Protein AF-A0A1I5THX3-F1 (afdb_monomer_lite)

Structure (mmCIF, N/CA/C/O backbone):
data_AF-A0A1I5THX3-F1
#
_entry.id   AF-A0A1I5THX3-F1
#
loop_
_atom_site.group_PDB
_atom_site.id
_atom_site.type_symbol
_atom_site.label_atom_id
_atom_site.label_alt_id
_atom_site.label_comp_id
_atom_site.label_asym_id
_atom_site.label_entity_id
_atom_site.label_seq_id
_atom_site.pdbx_PDB_ins_code
_atom_site.Cartn_x
_atom_site.Cartn_y
_atom_site.Cartn_z
_atom_site.occupancy
_atom_site.B_iso_or_equiv
_atom_site.auth_seq_id
_atom_site.auth_comp_id
_atom_site.auth_asym_id
_atom_site.auth_atom_id
_atom_site.pdbx_PDB_model_num
ATOM 1 N N . MET A 1 1 ? -16.518 -6.808 15.135 1.00 68.69 1 MET A N 1
ATOM 2 C CA . MET A 1 1 ? -15.073 -6.763 15.462 1.00 68.69 1 MET A CA 1
ATOM 3 C C . MET A 1 1 ? -14.239 -7.772 14.675 1.00 68.69 1 MET A C 1
ATOM 5 O O . MET A 1 1 ? -13.122 -7.438 14.291 1.00 68.69 1 MET A O 1
ATOM 9 N N . ARG A 1 2 ? -14.689 -9.028 14.498 1.00 85.88 2 ARG A N 1
ATOM 10 C CA . ARG A 1 2 ? -13.900 -10.032 13.756 1.00 85.88 2 ARG A CA 1
ATOM 11 C C . ARG A 1 2 ? -13.858 -9.718 12.261 1.00 85.88 2 ARG A C 1
ATOM 13 O O . ARG A 1 2 ? -12.788 -9.810 11.672 1.00 85.8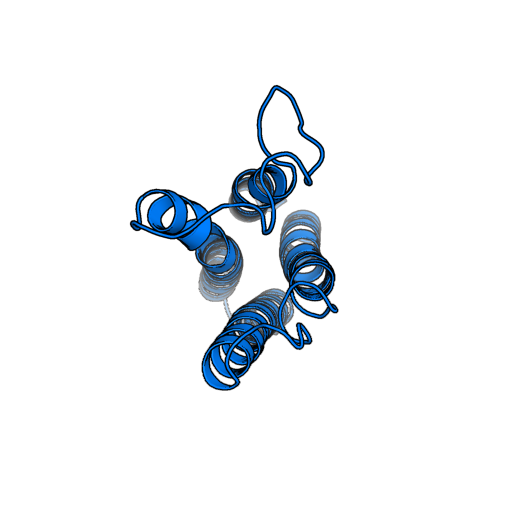8 2 ARG A O 1
ATOM 20 N N . THR A 1 3 ? -14.973 -9.283 11.676 1.00 92.81 3 THR A N 1
ATOM 21 C CA . THR A 1 3 ? -15.055 -9.000 10.240 1.00 92.81 3 THR A CA 1
ATOM 22 C C . THR A 1 3 ? -14.159 -7.826 9.857 1.00 92.81 3 THR A C 1
ATOM 24 O O . THR A 1 3 ? -13.344 -7.973 8.950 1.00 92.81 3 THR A O 1
ATOM 27 N N . SER A 1 4 ? -14.208 -6.702 10.588 1.00 95.44 4 SER A N 1
ATOM 28 C CA . SER A 1 4 ? -13.316 -5.562 10.325 1.00 95.44 4 SER A CA 1
ATOM 29 C C . SER A 1 4 ? -11.833 -5.939 10.383 1.00 95.44 4 SER A C 1
ATOM 31 O O . SER A 1 4 ? -11.060 -5.556 9.507 1.00 95.44 4 SER A O 1
ATOM 33 N N . ARG A 1 5 ? -11.427 -6.725 11.392 1.00 95.50 5 ARG A N 1
ATOM 34 C CA . ARG A 1 5 ? -10.040 -7.191 11.545 1.00 95.50 5 ARG A CA 1
ATOM 35 C C . ARG A 1 5 ? -9.605 -8.075 10.385 1.00 95.50 5 ARG A C 1
ATOM 37 O O . ARG A 1 5 ? -8.484 -7.915 9.915 1.00 95.50 5 ARG A O 1
ATOM 44 N N . LEU A 1 6 ? -10.470 -8.972 9.913 1.00 97.56 6 LEU A N 1
ATOM 45 C CA . LEU A 1 6 ? -10.168 -9.838 8.772 1.00 97.56 6 LEU A CA 1
ATOM 46 C C . LEU A 1 6 ? -10.026 -9.038 7.474 1.00 97.56 6 LEU A C 1
ATOM 48 O O . LEU A 1 6 ? -9.074 -9.269 6.736 1.00 97.56 6 LEU A O 1
ATOM 52 N N . VAL A 1 7 ? -10.903 -8.059 7.229 1.00 98.06 7 VAL A N 1
ATOM 53 C CA . VAL A 1 7 ? -10.808 -7.177 6.051 1.00 98.06 7 VAL A CA 1
ATOM 54 C C . VAL A 1 7 ? -9.499 -6.382 6.063 1.00 98.06 7 VAL A C 1
ATOM 56 O O . VAL A 1 7 ? -8.770 -6.384 5.074 1.00 98.06 7 VAL A O 1
ATOM 59 N N . LEU A 1 8 ? -9.159 -5.756 7.195 1.00 98.25 8 LEU A N 1
ATOM 60 C CA . LEU A 1 8 ? -7.914 -4.991 7.337 1.00 98.25 8 LEU A CA 1
ATOM 61 C C . LEU A 1 8 ? -6.667 -5.887 7.262 1.00 98.25 8 LEU A C 1
ATOM 63 O O . LEU A 1 8 ? -5.674 -5.508 6.650 1.00 98.25 8 LEU A O 1
ATOM 67 N N . THR A 1 9 ? -6.733 -7.100 7.819 1.00 98.50 9 THR A N 1
ATOM 68 C CA . THR A 1 9 ? -5.662 -8.103 7.695 1.00 98.50 9 THR A CA 1
ATOM 69 C C . THR A 1 9 ? -5.459 -8.500 6.237 1.00 98.50 9 THR A C 1
ATOM 71 O O . THR A 1 9 ? -4.326 -8.530 5.770 1.00 98.50 9 THR A O 1
ATOM 74 N N . GLY A 1 10 ? -6.544 -8.759 5.502 1.00 98.19 10 GLY A N 1
ATOM 75 C CA . GLY A 1 10 ? -6.489 -9.081 4.078 1.00 98.19 10 GLY A CA 1
ATOM 76 C C . GLY A 1 10 ? -5.862 -7.957 3.254 1.00 98.19 10 GLY A C 1
ATOM 77 O O . GLY A 1 10 ? -5.018 -8.230 2.407 1.00 98.19 10 GLY A O 1
ATOM 78 N N . ALA A 1 11 ? -6.203 -6.698 3.544 1.00 98.25 11 ALA A N 1
ATOM 79 C CA . ALA A 1 11 ? -5.606 -5.540 2.881 1.00 98.25 11 ALA A CA 1
ATOM 80 C C . ALA A 1 11 ? -4.097 -5.409 3.168 1.00 98.25 11 ALA A C 1
ATOM 82 O O . ALA A 1 11 ? -3.309 -5.198 2.244 1.00 98.25 11 ALA A O 1
ATOM 83 N N . ALA A 1 12 ? -3.677 -5.594 4.424 1.00 98.50 12 ALA A N 1
ATOM 84 C CA . ALA A 1 12 ? -2.269 -5.529 4.813 1.00 98.50 12 ALA A CA 1
ATOM 85 C C . ALA A 1 12 ? -1.448 -6.683 4.208 1.00 98.50 12 ALA A C 1
ATOM 87 O O . ALA A 1 12 ? -0.416 -6.445 3.583 1.00 98.50 12 ALA A O 1
ATOM 88 N N . VAL A 1 13 ? -1.926 -7.928 4.318 1.00 98.50 13 VAL A N 1
ATOM 89 C CA . VAL A 1 13 ? -1.264 -9.108 3.728 1.00 98.50 13 VAL A CA 1
ATOM 90 C C . VAL A 1 13 ? -1.231 -9.009 2.205 1.00 98.50 13 VAL A C 1
ATOM 92 O O . VAL A 1 13 ? -0.187 -9.237 1.600 1.00 98.50 13 VAL A O 1
ATOM 95 N N . GLY A 1 14 ? -2.348 -8.622 1.585 1.00 97.38 14 GLY A N 1
ATOM 96 C CA . GLY A 1 14 ? -2.435 -8.411 0.143 1.00 97.38 14 GLY A CA 1
ATOM 97 C C . GLY A 1 14 ? -1.467 -7.335 -0.345 1.00 97.38 14 GLY A C 1
ATOM 98 O O . GLY A 1 14 ? -0.868 -7.506 -1.400 1.00 97.38 14 GLY A O 1
ATOM 99 N N . THR A 1 15 ? -1.244 -6.282 0.448 1.00 97.75 15 THR A N 1
ATOM 100 C CA . THR A 1 15 ? -0.222 -5.269 0.156 1.00 97.75 15 THR A CA 1
ATOM 101 C C . THR A 1 15 ? 1.178 -5.874 0.181 1.00 97.75 15 THR A C 1
ATOM 103 O O . THR A 1 15 ? 1.879 -5.750 -0.812 1.00 97.75 15 THR A O 1
ATOM 106 N N . VAL A 1 16 ? 1.569 -6.585 1.249 1.00 98.25 16 VAL A N 1
ATOM 107 C CA . VAL A 1 16 ? 2.906 -7.212 1.346 1.00 98.25 16 VAL A CA 1
ATOM 108 C C . VAL A 1 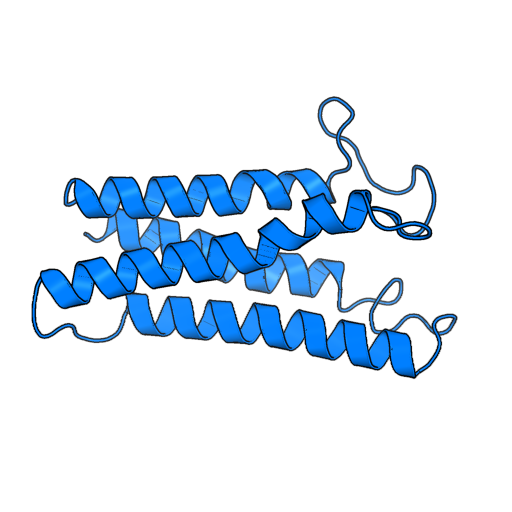16 ? 3.165 -8.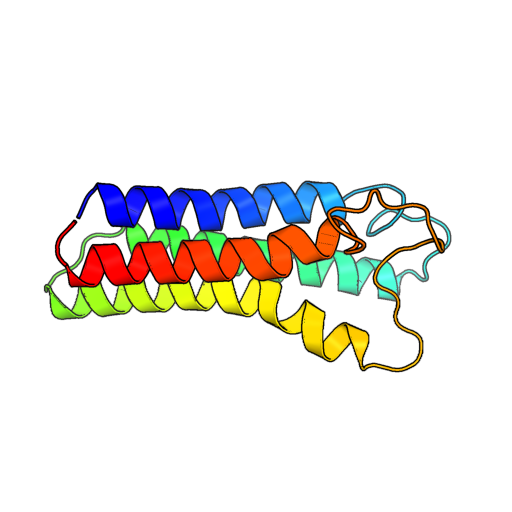164 0.181 1.00 98.25 16 VAL A C 1
ATOM 110 O O . VAL A 1 16 ? 4.213 -8.098 -0.455 1.00 98.25 16 VAL A O 1
ATOM 113 N N . VAL A 1 17 ? 2.216 -9.061 -0.096 1.00 97.25 17 VAL A N 1
ATOM 114 C CA . VAL A 1 17 ? 2.361 -10.074 -1.151 1.00 97.25 17 VAL A CA 1
ATOM 115 C C . VAL A 1 17 ? 2.337 -9.427 -2.533 1.00 97.25 17 VAL A C 1
ATOM 117 O O . VAL A 1 17 ? 3.138 -9.789 -3.392 1.00 97.25 17 VAL A O 1
ATOM 120 N N . GLY A 1 18 ? 1.432 -8.471 -2.747 1.00 94.00 18 GLY A N 1
ATOM 121 C CA . GLY A 1 18 ? 1.277 -7.770 -4.016 1.00 94.00 18 GLY A CA 1
ATOM 122 C C . GLY A 1 18 ? 2.520 -6.969 -4.387 1.00 94.00 18 GLY A C 1
ATOM 123 O O . GLY A 1 18 ? 3.027 -7.139 -5.491 1.00 94.00 18 GLY A O 1
ATOM 124 N N . THR A 1 19 ? 3.048 -6.161 -3.463 1.00 94.94 19 THR A N 1
ATOM 125 C CA . THR A 1 19 ? 4.257 -5.367 -3.726 1.00 94.94 19 THR A CA 1
ATOM 126 C C . THR A 1 19 ? 5.510 -6.229 -3.774 1.00 94.94 19 THR A C 1
ATOM 128 O O . THR A 1 19 ? 6.368 -5.978 -4.603 1.00 94.94 19 THR A O 1
ATOM 131 N N . ALA A 1 20 ? 5.610 -7.305 -2.984 1.00 96.12 20 ALA A N 1
ATOM 132 C CA . ALA A 1 20 ? 6.719 -8.252 -3.130 1.00 96.12 20 ALA A CA 1
ATOM 133 C C . ALA A 1 20 ? 6.753 -8.869 -4.531 1.00 96.12 20 ALA A C 1
ATOM 135 O O . ALA A 1 20 ? 7.814 -8.965 -5.134 1.00 96.12 20 ALA A O 1
ATOM 136 N N . ARG A 1 21 ? 5.594 -9.272 -5.061 1.00 93.25 21 ARG A N 1
ATOM 137 C CA . ARG A 1 21 ? 5.508 -9.847 -6.406 1.00 93.25 21 ARG A CA 1
ATOM 138 C C . ARG A 1 21 ? 5.825 -8.830 -7.504 1.00 93.25 21 ARG A C 1
ATOM 140 O O . ARG A 1 21 ? 6.322 -9.251 -8.537 1.00 93.25 21 ARG A O 1
ATOM 147 N N . ALA A 1 22 ? 5.477 -7.561 -7.301 1.00 89.62 22 ALA A N 1
ATOM 148 C CA . ALA A 1 22 ? 5.713 -6.501 -8.277 1.00 89.62 22 ALA A CA 1
ATOM 149 C C . ALA A 1 22 ? 7.157 -5.979 -8.252 1.00 89.62 22 ALA A C 1
ATOM 151 O O . ALA A 1 22 ? 7.710 -5.701 -9.303 1.00 89.62 22 ALA A O 1
ATOM 152 N N . ASP A 1 23 ? 7.762 -5.863 -7.067 1.00 92.75 23 ASP A N 1
ATOM 153 C CA . ASP A 1 23 ? 9.042 -5.166 -6.912 1.00 92.75 23 ASP A CA 1
ATOM 154 C C . ASP A 1 23 ? 10.234 -6.132 -6.806 1.00 92.75 23 ASP A C 1
ATOM 156 O O . ASP A 1 23 ? 11.354 -5.779 -7.173 1.00 92.75 23 ASP A O 1
ATOM 160 N N . LEU A 1 24 ? 10.045 -7.347 -6.274 1.00 95.62 24 LEU A N 1
ATOM 161 C CA . LEU A 1 24 ? 11.138 -8.298 -6.018 1.00 95.62 24 LEU A CA 1
ATOM 162 C C . LEU A 1 24 ? 11.344 -9.269 -7.180 1.00 95.62 24 LEU A C 1
ATOM 164 O O . LEU A 1 24 ? 11.313 -10.491 -7.008 1.00 95.62 24 LEU A O 1
ATOM 168 N N . ASP A 1 25 ? 11.586 -8.723 -8.364 1.00 92.81 25 ASP A N 1
ATOM 169 C CA . ASP A 1 25 ? 11.820 -9.497 -9.576 1.00 92.81 25 ASP A CA 1
ATOM 170 C C . ASP A 1 25 ? 12.948 -8.919 -10.447 1.00 92.81 25 ASP A C 1
ATOM 172 O O . ASP A 1 25 ? 13.668 -7.995 -10.056 1.00 92.81 25 ASP A O 1
ATOM 176 N N . ALA A 1 26 ? 13.135 -9.531 -11.619 1.00 92.62 26 ALA A N 1
ATOM 177 C CA . ALA A 1 26 ? 14.179 -9.183 -12.573 1.00 92.62 26 ALA A CA 1
ATOM 178 C C . ALA A 1 26 ? 13.886 -7.915 -13.393 1.00 92.62 26 ALA A C 1
ATOM 180 O O . ALA A 1 26 ? 14.793 -7.455 -14.080 1.00 92.62 26 ALA A O 1
ATOM 181 N N . THR A 1 27 ? 12.674 -7.354 -13.348 1.00 89.19 27 THR A N 1
ATOM 182 C CA . THR A 1 27 ? 12.375 -6.073 -14.011 1.00 89.19 27 THR A CA 1
ATOM 183 C C . THR A 1 27 ? 12.499 -4.892 -13.047 1.00 89.19 27 THR A C 1
ATOM 185 O O . THR A 1 27 ? 12.806 -3.791 -13.499 1.00 89.19 27 THR A O 1
ATOM 188 N N . HIS A 1 28 ? 12.425 -5.137 -11.730 1.00 92.25 28 HIS A N 1
ATOM 189 C CA . HIS A 1 28 ? 12.559 -4.128 -10.673 1.00 92.25 28 HIS A CA 1
ATOM 190 C C . HIS A 1 28 ? 13.838 -4.294 -9.828 1.00 92.25 28 HIS A C 1
ATOM 192 O O . HIS A 1 28 ? 14.947 -4.022 -10.290 1.00 92.25 28 HIS A O 1
ATOM 198 N N . VAL A 1 29 ? 13.727 -4.711 -8.559 1.00 95.81 29 VAL A N 1
ATOM 199 C CA . VAL A 1 29 ? 14.836 -4.684 -7.584 1.00 95.81 29 VAL A CA 1
ATOM 200 C C . VAL A 1 29 ? 16.053 -5.485 -8.050 1.00 95.81 29 VAL A C 1
ATOM 202 O O . VAL A 1 29 ? 17.184 -5.111 -7.732 1.00 95.81 29 VAL A O 1
ATOM 205 N N . PHE A 1 30 ? 15.852 -6.550 -8.827 1.00 96.00 30 PHE A N 1
ATOM 206 C CA . PHE A 1 30 ? 16.930 -7.381 -9.361 1.00 96.00 30 PHE A CA 1
ATOM 207 C C . PHE A 1 30 ? 17.252 -7.103 -10.834 1.00 96.00 30 PHE A C 1
ATOM 209 O O . PHE A 1 30 ? 17.995 -7.875 -11.441 1.00 96.00 30 PHE A O 1
ATOM 216 N N . ASN A 1 31 ? 16.763 -5.995 -11.397 1.00 94.81 31 ASN A N 1
ATOM 217 C CA . ASN A 1 31 ? 17.056 -5.600 -12.770 1.00 94.81 31 ASN A CA 1
ATOM 218 C C . ASN A 1 31 ? 18.557 -5.301 -12.961 1.00 94.81 31 ASN A C 1
ATOM 220 O O . ASN A 1 31 ? 19.102 -4.431 -12.272 1.00 94.81 31 ASN A O 1
ATOM 224 N N . PRO A 1 32 ? 19.268 -6.011 -13.858 1.00 95.31 32 PRO A N 1
ATOM 225 C CA . PRO A 1 32 ? 20.694 -5.786 -14.084 1.00 95.31 32 PRO A CA 1
ATOM 226 C C . PRO A 1 32 ? 21.002 -4.442 -14.762 1.00 95.31 32 PRO A C 1
ATOM 228 O O . PRO A 1 32 ? 22.114 -3.941 -14.593 1.00 95.31 32 PRO A O 1
ATOM 231 N N . ASP A 1 33 ? 20.036 -3.850 -15.466 1.00 94.69 33 ASP A N 1
ATOM 232 C CA . ASP A 1 33 ? 20.198 -2.604 -16.221 1.00 94.69 33 ASP A CA 1
ATOM 233 C C . ASP A 1 33 ? 19.998 -1.356 -15.344 1.00 94.69 33 ASP A C 1
ATOM 235 O O . ASP A 1 33 ? 20.424 -0.254 -15.699 1.00 94.69 33 ASP A O 1
ATOM 239 N N . TRP A 1 34 ? 19.382 -1.505 -14.166 1.00 94.19 34 TRP A N 1
ATOM 240 C CA . TRP A 1 34 ? 19.215 -0.404 -13.218 1.00 94.19 34 TRP A CA 1
ATOM 241 C C . TRP A 1 34 ? 20.523 -0.086 -12.477 1.00 94.19 34 TRP A C 1
ATOM 243 O O . TRP A 1 34 ? 21.212 -0.994 -11.994 1.00 94.19 34 TRP A O 1
ATOM 253 N N . PRO A 1 35 ? 20.848 1.207 -12.259 1.00 96.62 35 PRO A N 1
ATOM 254 C CA . PRO A 1 35 ? 21.970 1.586 -11.411 1.00 96.62 35 PRO A CA 1
ATOM 255 C C . PRO A 1 35 ? 21.861 0.958 -10.010 1.00 96.62 35 PRO A C 1
ATOM 257 O O . PRO A 1 35 ? 20.759 0.877 -9.456 1.00 96.62 35 PRO A O 1
ATOM 260 N N . PRO A 1 36 ? 22.985 0.589 -9.358 1.00 97.44 36 PRO A N 1
ATOM 261 C CA . PRO A 1 36 ? 22.960 -0.015 -8.023 1.00 97.44 36 PRO A CA 1
ATOM 262 C C . PRO A 1 36 ? 22.137 0.767 -6.989 1.00 97.44 36 PRO A C 1
ATOM 264 O O . PRO A 1 36 ? 21.461 0.167 -6.158 1.00 97.44 36 PRO A O 1
ATOM 267 N N . HIS A 1 37 ? 22.149 2.099 -7.067 1.00 97.50 37 HIS A N 1
ATOM 268 C CA . HIS A 1 37 ? 21.400 2.961 -6.156 1.00 97.50 37 HIS A CA 1
ATOM 269 C C . HIS A 1 37 ? 19.876 2.908 -6.372 1.00 97.50 37 HIS A C 1
ATOM 271 O O . HIS A 1 37 ? 19.125 2.962 -5.402 1.00 97.50 37 HIS A O 1
ATOM 277 N N . ALA A 1 38 ? 19.408 2.734 -7.613 1.00 95.19 38 ALA A N 1
ATOM 278 C CA . ALA A 1 38 ? 17.982 2.571 -7.902 1.00 95.19 38 ALA A CA 1
ATOM 279 C C . ALA A 1 38 ? 17.448 1.267 -7.292 1.00 95.19 38 ALA A C 1
ATOM 281 O O . ALA A 1 38 ? 16.428 1.275 -6.608 1.00 95.19 38 ALA A O 1
ATOM 282 N N . ARG A 1 39 ? 18.201 0.167 -7.426 1.00 96.75 39 ARG A N 1
ATOM 283 C CA . ARG A 1 39 ? 17.879 -1.117 -6.778 1.00 96.75 39 ARG A CA 1
ATOM 284 C C . ARG A 1 39 ? 17.863 -1.020 -5.254 1.00 96.75 39 ARG A C 1
ATOM 286 O O . ARG A 1 39 ? 16.970 -1.571 -4.618 1.00 96.75 39 ARG A O 1
ATOM 293 N N . PHE A 1 40 ? 18.816 -0.286 -4.668 1.00 97.75 40 PHE A N 1
ATOM 294 C CA . PHE A 1 40 ? 18.831 -0.002 -3.230 1.00 97.75 40 PHE A CA 1
ATOM 295 C C . PHE A 1 40 ? 17.546 0.708 -2.785 1.00 97.75 40 PHE A C 1
ATOM 297 O O . PHE A 1 40 ? 16.910 0.271 -1.828 1.00 97.75 40 PHE A O 1
ATOM 304 N N . HIS A 1 41 ? 17.130 1.760 -3.497 1.00 97.44 41 HIS A N 1
ATOM 305 C CA . HIS A 1 41 ? 15.886 2.467 -3.194 1.00 97.44 41 HIS A CA 1
ATOM 306 C C . HIS A 1 41 ? 14.636 1.618 -3.443 1.00 97.44 41 HIS A C 1
ATOM 308 O O . HIS A 1 41 ? 13.707 1.703 -2.645 1.00 97.44 41 HIS A O 1
ATOM 314 N N . GLY A 1 42 ? 14.623 0.760 -4.467 1.00 96.00 42 GLY A N 1
ATOM 315 C CA . GLY A 1 42 ? 13.546 -0.209 -4.691 1.00 96.00 42 GLY A CA 1
ATOM 316 C C . GLY A 1 42 ? 13.410 -1.196 -3.528 1.00 96.00 42 GLY A C 1
ATOM 317 O O . GLY A 1 42 ? 12.337 -1.326 -2.943 1.00 96.00 42 GLY A O 1
ATOM 318 N N . ALA A 1 43 ? 14.517 -1.815 -3.104 1.00 97.94 43 ALA A N 1
ATOM 319 C CA . ALA A 1 43 ? 14.528 -2.745 -1.974 1.00 97.94 43 ALA A CA 1
ATOM 320 C C . ALA A 1 43 ? 14.139 -2.057 -0.654 1.00 97.94 43 ALA A C 1
ATOM 322 O O . ALA A 1 43 ? 13.365 -2.605 0.134 1.00 97.94 43 ALA A O 1
ATOM 323 N N . ALA A 1 44 ? 14.643 -0.841 -0.416 1.00 98.38 44 ALA A N 1
ATOM 324 C CA . ALA A 1 44 ? 14.282 -0.040 0.749 1.00 98.38 44 ALA A CA 1
ATOM 325 C C . ALA A 1 44 ? 12.806 0.394 0.718 1.00 98.38 44 ALA A C 1
ATOM 327 O O . ALA A 1 44 ? 12.143 0.381 1.757 1.00 98.38 44 ALA A O 1
ATOM 328 N N . GLY A 1 45 ? 12.271 0.737 -0.456 1.00 97.06 45 GLY A N 1
ATOM 329 C CA . GLY A 1 45 ? 10.865 1.083 -0.660 1.00 97.06 45 GLY A CA 1
ATOM 330 C C . GLY A 1 45 ? 9.948 -0.092 -0.335 1.00 97.06 45 GLY A C 1
ATOM 331 O O . GLY A 1 45 ? 9.063 0.038 0.515 1.00 97.06 45 GLY A O 1
ATOM 332 N N . TRP A 1 46 ? 10.233 -1.266 -0.906 1.00 97.62 46 TRP A N 1
ATOM 333 C CA . TRP A 1 46 ? 9.512 -2.495 -0.583 1.00 97.62 46 TRP A CA 1
ATOM 334 C C . TRP A 1 46 ? 9.593 -2.829 0.913 1.00 97.62 46 TRP A C 1
ATOM 336 O O . TRP A 1 46 ? 8.568 -3.069 1.554 1.00 97.62 46 TRP A O 1
ATOM 346 N N . GLY A 1 47 ? 10.793 -2.783 1.503 1.00 98.38 47 GLY A N 1
ATOM 347 C CA . GLY A 1 47 ? 10.995 -3.048 2.929 1.00 98.38 47 GLY A CA 1
ATOM 348 C C . GLY A 1 47 ? 10.217 -2.082 3.829 1.00 98.38 47 GLY A C 1
ATOM 349 O O . GLY A 1 47 ? 9.649 -2.497 4.840 1.00 98.38 47 GLY A O 1
ATOM 350 N N . THR A 1 48 ? 10.116 -0.811 3.432 1.00 98.31 48 THR A N 1
ATOM 351 C CA . THR A 1 48 ? 9.305 0.200 4.126 1.00 98.31 48 THR A CA 1
ATOM 352 C C . THR A 1 48 ? 7.819 -0.150 4.078 1.00 98.31 48 THR A C 1
ATOM 354 O O . THR A 1 48 ? 7.152 -0.147 5.116 1.00 98.31 48 THR A O 1
ATOM 357 N N . VAL A 1 49 ? 7.301 -0.509 2.899 1.00 98.12 49 VAL A N 1
ATOM 358 C CA . VAL A 1 49 ? 5.902 -0.928 2.731 1.00 98.12 49 VAL A CA 1
ATOM 359 C C . VAL A 1 49 ? 5.612 -2.177 3.559 1.00 98.12 49 VAL A C 1
ATOM 361 O O . VAL A 1 49 ? 4.657 -2.184 4.340 1.00 98.12 49 VAL A O 1
ATOM 364 N N . ALA A 1 50 ? 6.453 -3.206 3.448 1.00 98.56 50 ALA A N 1
ATOM 365 C CA . ALA A 1 50 ? 6.300 -4.454 4.183 1.00 98.56 50 ALA A CA 1
ATOM 366 C C . ALA A 1 50 ? 6.327 -4.223 5.702 1.00 98.56 50 ALA A C 1
ATOM 368 O O . ALA A 1 50 ? 5.431 -4.682 6.411 1.00 98.56 50 ALA A O 1
ATOM 369 N N . GLY A 1 51 ? 7.292 -3.445 6.200 1.00 98.69 51 GLY A N 1
ATOM 370 C CA . GLY A 1 51 ? 7.392 -3.079 7.613 1.00 98.69 51 GLY A CA 1
ATOM 371 C C . GLY A 1 51 ? 6.160 -2.328 8.126 1.00 98.69 51 GLY A C 1
ATOM 372 O O . GLY A 1 51 ? 5.634 -2.662 9.189 1.00 98.69 51 GLY A O 1
ATOM 373 N N . ALA A 1 52 ? 5.637 -1.372 7.352 1.00 98.50 52 ALA A N 1
ATOM 374 C CA . ALA A 1 52 ? 4.410 -0.654 7.695 1.00 98.50 52 ALA A CA 1
ATOM 375 C C . ALA A 1 52 ? 3.191 -1.589 7.782 1.00 98.50 52 ALA A C 1
ATOM 377 O O . ALA A 1 52 ? 2.373 -1.453 8.694 1.00 98.50 52 ALA A O 1
ATOM 378 N N . GLN A 1 53 ? 3.079 -2.575 6.886 1.00 98.69 53 GLN A N 1
ATOM 379 C CA . GLN A 1 53 ? 1.985 -3.547 6.939 1.00 98.69 53 GLN A CA 1
ATOM 380 C C . GLN A 1 53 ? 2.140 -4.541 8.095 1.00 98.69 53 GLN A C 1
ATOM 382 O O . GLN A 1 53 ? 1.149 -4.884 8.736 1.00 98.69 53 GLN A O 1
ATOM 387 N N . LEU A 1 54 ? 3.362 -4.964 8.427 1.00 98.69 54 LEU A N 1
ATOM 388 C CA . LEU A 1 54 ? 3.617 -5.774 9.623 1.00 98.69 54 LEU A CA 1
ATOM 389 C C . LEU A 1 54 ? 3.237 -5.015 10.902 1.00 98.69 54 LEU A C 1
ATOM 391 O O . LEU A 1 54 ? 2.621 -5.593 11.800 1.00 98.69 54 LEU A O 1
ATOM 395 N N . LEU A 1 55 ? 3.521 -3.710 10.962 1.00 98.75 55 LEU A N 1
ATOM 396 C CA . LEU A 1 55 ? 3.080 -2.851 12.059 1.00 98.75 55 LEU A CA 1
ATOM 397 C C . LEU A 1 55 ? 1.549 -2.738 12.110 1.00 98.75 55 LEU A C 1
ATOM 399 O O . LEU A 1 55 ? 0.966 -2.843 13.189 1.00 98.75 55 LEU A O 1
ATOM 403 N N . ALA A 1 56 ? 0.886 -2.581 10.960 1.00 98.62 56 ALA A N 1
ATOM 404 C CA . ALA A 1 56 ? -0.573 -2.578 10.873 1.00 98.62 56 ALA A CA 1
ATOM 405 C C . ALA A 1 56 ? -1.176 -3.893 11.398 1.00 98.62 56 ALA A C 1
ATOM 407 O O . ALA A 1 56 ? -2.105 -3.870 12.205 1.00 98.62 56 ALA A O 1
ATOM 408 N N . LEU A 1 57 ? -0.613 -5.041 11.011 1.00 98.69 57 LEU A N 1
ATOM 409 C CA . LEU A 1 57 ? -1.029 -6.356 11.504 1.00 98.69 57 LEU A CA 1
ATOM 410 C C . LEU A 1 57 ? -0.832 -6.485 13.017 1.00 98.69 57 LEU A C 1
ATOM 412 O O . LEU A 1 57 ? -1.751 -6.899 13.723 1.00 98.69 57 LEU A O 1
ATOM 416 N N . TRP A 1 58 ? 0.325 -6.078 13.537 1.00 98.56 58 TRP A N 1
ATOM 417 C CA . TRP A 1 58 ? 0.571 -6.080 14.977 1.00 98.56 58 TRP A CA 1
ATOM 418 C C . TRP A 1 58 ? -0.443 -5.207 15.733 1.00 98.56 58 TRP A C 1
ATOM 420 O O . TRP A 1 58 ? -1.021 -5.661 16.720 1.00 98.56 58 TRP A O 1
ATOM 430 N N . LEU A 1 59 ? -0.736 -3.996 15.243 1.00 97.94 59 LEU A N 1
ATOM 431 C CA . LEU A 1 59 ? -1.742 -3.105 15.831 1.00 97.94 59 LEU A CA 1
ATOM 432 C C . LEU A 1 59 ? -3.142 -3.735 15.859 1.00 97.94 59 LEU A C 1
ATOM 434 O O . LEU A 1 59 ? -3.857 -3.590 16.849 1.00 97.94 59 LEU A O 1
ATOM 438 N N . LEU A 1 60 ? -3.540 -4.442 14.799 1.00 97.62 60 LEU A N 1
ATOM 439 C CA . LEU A 1 60 ? -4.864 -5.066 14.713 1.00 97.62 60 LEU A CA 1
ATOM 440 C C . LEU A 1 60 ? -5.058 -6.207 15.716 1.00 97.62 60 LEU A C 1
ATOM 442 O O . LEU A 1 60 ? -6.181 -6.404 16.199 1.00 97.62 60 LEU A O 1
ATOM 446 N N . TRP A 1 61 ? -3.990 -6.957 15.996 1.00 97.44 61 TRP A N 1
ATOM 447 C CA . TRP A 1 61 ? -4.049 -8.224 16.729 1.00 97.44 61 TRP A CA 1
ATOM 448 C C . TRP A 1 61 ? -3.483 -8.170 18.148 1.00 97.44 61 TRP A C 1
ATOM 450 O O . TRP A 1 61 ? -3.765 -9.074 18.936 1.00 97.44 61 TRP A O 1
ATOM 460 N N . ARG A 1 62 ? -2.751 -7.115 18.518 1.00 96.25 62 ARG A N 1
ATOM 461 C CA . ARG A 1 62 ? -2.320 -6.922 19.905 1.00 96.25 62 ARG A CA 1
ATOM 462 C C . ARG A 1 62 ? -3.521 -6.714 20.848 1.00 96.25 62 ARG A C 1
ATOM 464 O O . ARG A 1 62 ? -4.559 -6.194 20.424 1.00 96.25 62 ARG A O 1
ATOM 471 N N . PRO A 1 63 ? -3.391 -7.060 22.141 1.00 94.69 63 PRO A N 1
ATOM 472 C CA . PRO A 1 63 ? -4.380 -6.691 23.150 1.00 94.69 63 PRO A CA 1
ATOM 473 C C . PRO A 1 63 ? -4.565 -5.170 23.215 1.00 94.69 63 PRO A C 1
ATOM 475 O O . PRO A 1 63 ? -3.593 -4.422 23.085 1.00 94.69 63 PRO A O 1
ATOM 478 N N . ALA A 1 64 ? -5.803 -4.725 23.427 1.00 93.62 64 ALA A N 1
ATOM 479 C CA . ALA A 1 64 ? -6.148 -3.329 23.681 1.00 93.62 64 ALA A CA 1
ATOM 480 C C . ALA A 1 64 ? -6.772 -3.215 25.076 1.00 93.62 64 ALA A C 1
ATOM 482 O O . ALA A 1 64 ? -7.607 -4.040 25.449 1.00 93.62 64 ALA A O 1
ATOM 483 N N . SER A 1 65 ? -6.378 -2.191 25.826 1.00 94.06 65 SER A N 1
ATOM 484 C CA . SER A 1 65 ? -6.826 -1.934 27.198 1.00 94.06 65 SER A CA 1
ATOM 485 C C . SER A 1 65 ? -8.121 -1.119 27.247 1.00 94.06 65 SER A C 1
ATOM 487 O O . SER A 1 65 ? -8.748 -1.012 28.297 1.00 94.06 65 SER A O 1
ATOM 489 N N . SER A 1 66 ? -8.534 -0.524 26.123 1.00 96.56 66 SER A N 1
ATOM 490 C CA . SER A 1 66 ? -9.778 0.242 26.018 1.00 96.56 66 SER A CA 1
ATOM 491 C C . SER A 1 66 ? -10.370 0.219 24.600 1.00 96.56 66 SER A C 1
ATOM 493 O O . SER A 1 66 ? -9.637 0.018 23.626 1.00 96.56 66 SER A O 1
ATOM 495 N N . PRO A 1 67 ? -11.679 0.500 24.446 1.00 94.56 67 PRO A N 1
ATOM 496 C CA . PRO A 1 67 ? -12.295 0.671 23.128 1.00 94.56 67 PRO A CA 1
ATOM 497 C C . PRO A 1 67 ? -11.663 1.800 22.298 1.00 94.56 67 PRO A C 1
ATOM 499 O O . PRO A 1 67 ? -11.523 1.666 21.086 1.00 94.56 67 PRO A O 1
ATOM 502 N N . ALA A 1 68 ? -11.244 2.895 22.942 1.00 96.69 68 ALA A N 1
ATOM 503 C CA . ALA A 1 68 ? -10.598 4.022 22.266 1.00 96.69 68 ALA A CA 1
ATOM 504 C C . ALA A 1 68 ? -9.232 3.632 21.678 1.00 96.69 68 ALA A C 1
ATOM 506 O O . ALA A 1 68 ? -8.900 4.007 20.555 1.00 96.69 68 ALA A O 1
ATOM 507 N N . GLU A 1 69 ? -8.459 2.832 22.414 1.00 97.12 69 GLU A N 1
ATOM 508 C CA . GLU A 1 69 ? -7.192 2.287 21.930 1.00 97.12 69 GLU A CA 1
ATOM 509 C C . GLU A 1 69 ? -7.401 1.334 20.745 1.00 97.12 69 GLU A C 1
ATOM 511 O O . GLU A 1 69 ? -6.634 1.364 19.782 1.00 97.12 69 GLU A O 1
ATOM 516 N N . GLN A 1 70 ? -8.460 0.522 20.783 1.00 95.69 70 GLN A N 1
ATOM 517 C CA . GLN A 1 70 ? -8.809 -0.369 19.680 1.00 95.69 70 GLN A CA 1
ATOM 518 C C . GLN A 1 70 ? -9.214 0.401 18.409 1.00 95.69 70 GLN A C 1
ATOM 520 O O . GLN A 1 70 ? -8.786 0.020 17.317 1.00 95.69 70 GLN A O 1
ATOM 525 N N . ASP A 1 71 ? -9.986 1.489 18.538 1.00 97.06 71 ASP A N 1
ATOM 526 C CA . ASP A 1 71 ? -10.35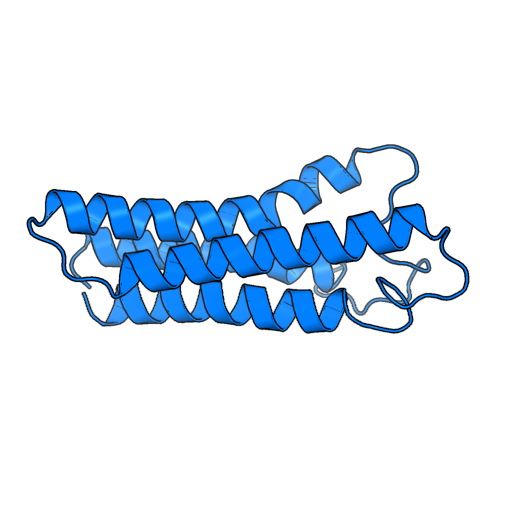0 2.375 17.416 1.00 97.06 71 ASP A CA 1
ATOM 527 C C . ASP A 1 71 ? -9.120 3.059 16.819 1.00 97.06 71 ASP A C 1
ATOM 529 O O . ASP A 1 71 ? -8.953 3.064 15.596 1.00 97.06 71 ASP A O 1
ATOM 533 N N . LEU A 1 72 ? -8.213 3.559 17.665 1.00 97.94 72 LEU A N 1
ATOM 534 C CA . LEU A 1 72 ? -6.949 4.132 17.211 1.00 97.94 72 LEU A CA 1
ATOM 535 C C . LEU A 1 72 ? -6.110 3.096 16.454 1.00 97.94 72 LEU A C 1
ATOM 537 O O . LEU A 1 72 ? -5.609 3.394 15.375 1.00 97.94 72 LEU A O 1
ATOM 541 N N . ALA A 1 73 ? -5.993 1.873 16.974 1.00 97.69 73 ALA A N 1
ATOM 542 C CA . ALA A 1 73 ? -5.244 0.806 16.319 1.00 97.69 73 ALA A CA 1
ATOM 543 C C . ALA A 1 73 ? -5.832 0.442 14.944 1.00 97.69 73 ALA A C 1
ATOM 545 O O . ALA A 1 73 ? -5.090 0.352 13.967 1.00 97.69 73 ALA A O 1
ATOM 546 N N . ALA A 1 74 ? -7.159 0.296 14.842 1.00 97.94 74 ALA A N 1
ATOM 547 C CA . ALA A 1 74 ? -7.837 0.014 13.577 1.00 97.94 74 ALA A CA 1
ATOM 548 C C . ALA A 1 74 ? -7.683 1.160 12.562 1.00 97.94 74 ALA A C 1
ATOM 550 O O . ALA A 1 74 ? -7.430 0.909 11.383 1.00 97.94 74 ALA A O 1
ATOM 551 N N . ARG A 1 75 ? -7.794 2.414 13.017 1.00 98.44 75 ARG A N 1
ATOM 552 C CA . ARG A 1 75 ? -7.601 3.602 12.177 1.00 98.44 75 ARG A CA 1
ATOM 553 C C . ARG A 1 75 ? -6.172 3.694 11.660 1.00 98.44 75 ARG A C 1
ATOM 555 O O . ARG A 1 75 ? -5.969 3.889 10.467 1.00 98.44 75 ARG A O 1
ATOM 562 N N . THR A 1 76 ? -5.190 3.527 12.541 1.00 98.62 76 THR A N 1
ATOM 563 C CA . THR A 1 76 ? -3.772 3.571 12.178 1.00 98.62 76 THR A CA 1
ATOM 564 C C . THR A 1 76 ? -3.419 2.443 11.218 1.00 98.62 76 THR A C 1
ATOM 566 O O . THR A 1 76 ? -2.749 2.701 10.228 1.00 98.62 76 THR A O 1
ATOM 569 N N . ALA A 1 77 ? -3.921 1.223 11.432 1.00 98.38 77 ALA A N 1
ATOM 570 C CA . ALA A 1 77 ? -3.721 0.120 10.493 1.00 98.38 77 ALA A CA 1
ATOM 571 C C . ALA A 1 77 ? -4.281 0.441 9.095 1.00 98.38 77 ALA A C 1
ATOM 573 O O . ALA A 1 77 ? -3.579 0.269 8.103 1.00 98.38 77 ALA A O 1
ATOM 574 N N . ALA A 1 78 ? -5.503 0.980 9.011 1.00 98.44 78 ALA A N 1
ATOM 575 C CA . ALA A 1 78 ? -6.093 1.385 7.735 1.00 98.44 78 ALA A CA 1
ATOM 576 C C . ALA A 1 78 ? -5.297 2.509 7.045 1.00 98.44 78 ALA A C 1
ATOM 578 O O . ALA A 1 78 ? -5.095 2.468 5.832 1.00 98.44 78 ALA A O 1
ATOM 579 N N . LEU A 1 79 ? -4.812 3.491 7.813 1.00 98.50 79 LEU A N 1
ATOM 580 C CA . LEU A 1 79 ? -3.978 4.579 7.298 1.00 98.50 79 LEU A CA 1
ATOM 581 C C . LEU A 1 79 ? -2.620 4.074 6.804 1.00 98.50 79 LEU A C 1
ATOM 583 O O . LEU A 1 79 ? -2.217 4.467 5.718 1.00 98.50 79 LEU A O 1
ATOM 587 N N . LEU A 1 80 ? -1.949 3.184 7.544 1.00 98.38 80 LEU A N 1
ATOM 588 C CA . LEU A 1 80 ? -0.681 2.562 7.136 1.00 98.38 80 LEU A CA 1
ATOM 589 C C . LEU A 1 80 ? -0.819 1.801 5.812 1.00 98.38 80 LEU A C 1
ATOM 591 O O . LEU A 1 80 ? 0.078 1.841 4.973 1.00 98.38 80 LEU A O 1
ATOM 595 N N . THR A 1 81 ? -1.952 1.135 5.595 1.00 97.69 81 THR A N 1
ATOM 596 C CA . THR A 1 81 ? -2.259 0.523 4.300 1.00 97.69 81 THR A CA 1
ATOM 597 C C . THR A 1 81 ? -2.517 1.580 3.224 1.00 97.69 81 THR A C 1
ATOM 599 O O . THR A 1 81 ? -1.981 1.468 2.127 1.00 97.69 81 THR A O 1
ATOM 602 N N . ALA A 1 82 ? -3.276 2.640 3.512 1.00 96.69 82 ALA A N 1
ATOM 603 C CA . ALA A 1 82 ? -3.553 3.691 2.532 1.00 96.69 82 ALA A CA 1
ATOM 604 C C . ALA A 1 82 ? -2.285 4.442 2.082 1.00 96.69 82 ALA A C 1
ATOM 606 O O . ALA A 1 82 ? -2.088 4.649 0.886 1.00 96.69 82 ALA A O 1
ATOM 607 N N . VAL A 1 83 ? -1.396 4.807 3.012 1.00 96.00 83 VAL A N 1
ATOM 608 C CA . VAL A 1 83 ? -0.147 5.530 2.700 1.00 96.00 83 VAL A CA 1
ATOM 609 C C . VAL A 1 83 ? 0.885 4.671 1.972 1.00 96.00 83 VAL A C 1
ATOM 611 O O . VAL A 1 83 ? 1.792 5.230 1.367 1.00 96.00 83 VAL A O 1
ATOM 614 N N . ALA A 1 84 ? 0.748 3.342 1.980 1.00 95.94 84 ALA A N 1
ATOM 615 C CA . ALA A 1 84 ? 1.588 2.465 1.165 1.00 95.94 84 ALA A CA 1
ATOM 616 C C . ALA A 1 84 ? 1.274 2.581 -0.338 1.00 95.94 84 ALA A C 1
ATOM 618 O O . ALA A 1 84 ? 2.157 2.377 -1.163 1.00 95.94 84 ALA A O 1
ATOM 619 N N . TRP A 1 85 ? 0.035 2.936 -0.691 1.00 95.38 85 TRP A N 1
ATOM 620 C CA . TRP A 1 85 ? -0.435 3.001 -2.080 1.00 95.38 85 TRP A CA 1
ATOM 621 C C . TRP A 1 85 ? -0.660 4.428 -2.583 1.00 95.38 85 TRP A C 1
ATOM 623 O O . TRP A 1 85 ? -0.468 4.701 -3.764 1.00 95.38 85 TRP A O 1
ATOM 633 N N . ALA A 1 86 ? -1.023 5.362 -1.697 1.00 93.19 86 ALA A N 1
ATOM 634 C CA . ALA A 1 86 ? -1.256 6.762 -2.051 1.00 93.19 86 ALA A CA 1
ATOM 635 C C . ALA A 1 86 ? -0.111 7.423 -2.852 1.00 93.19 86 ALA A C 1
ATOM 637 O O . ALA A 1 86 ? -0.429 8.210 -3.743 1.00 93.19 86 ALA A O 1
ATOM 638 N N . PRO A 1 87 ? 1.185 7.114 -2.621 1.00 93.00 87 PRO A N 1
ATOM 639 C CA . PRO A 1 87 ? 2.286 7.691 -3.391 1.00 93.00 87 PRO A CA 1
ATOM 640 C C . PRO A 1 87 ? 2.283 7.363 -4.891 1.00 93.00 87 PRO A C 1
ATOM 642 O O . PRO A 1 87 ? 2.907 8.098 -5.652 1.00 93.00 87 PRO A O 1
ATOM 645 N N . PHE A 1 88 ? 1.556 6.334 -5.345 1.00 90.94 88 PHE A N 1
ATOM 646 C CA . PHE A 1 88 ? 1.466 5.998 -6.772 1.00 90.94 88 PHE A CA 1
ATOM 647 C C . PHE A 1 88 ? 0.860 7.148 -7.592 1.00 90.94 88 PHE A C 1
ATOM 649 O O . PHE A 1 88 ? 1.273 7.389 -8.720 1.00 90.94 88 PHE A O 1
ATOM 656 N N . PHE A 1 89 ? -0.087 7.902 -7.028 1.00 91.31 89 PHE A N 1
ATOM 657 C CA . PHE A 1 89 ? -0.754 8.999 -7.736 1.00 91.31 89 PHE A CA 1
ATOM 658 C C . PHE A 1 89 ? 0.136 10.235 -7.957 1.00 91.31 89 PHE A C 1
ATOM 660 O O . PHE A 1 89 ? 0.234 10.679 -9.099 1.00 91.31 89 PHE A O 1
ATOM 667 N N . PRO A 1 90 ? 0.814 10.809 -6.940 1.00 93.31 90 PRO A N 1
ATOM 668 C CA . PRO A 1 90 ? 1.772 11.886 -7.177 1.00 93.31 90 PRO A CA 1
ATOM 669 C C . PRO A 1 90 ? 3.016 11.412 -7.940 1.00 93.31 90 PRO A C 1
ATOM 671 O O . PRO A 1 90 ? 3.608 12.220 -8.656 1.00 93.31 90 PRO A O 1
ATOM 674 N N . ALA A 1 91 ? 3.392 10.126 -7.857 1.00 92.88 91 ALA A N 1
ATOM 675 C CA . ALA A 1 91 ? 4.453 9.577 -8.698 1.00 92.88 91 ALA A CA 1
ATOM 676 C C . ALA A 1 91 ? 4.130 9.778 -10.186 1.00 92.88 91 ALA A C 1
ATOM 678 O O . ALA A 1 91 ? 4.964 10.332 -10.881 1.00 92.88 91 ALA A O 1
ATOM 679 N N . LEU A 1 92 ? 2.899 9.507 -10.645 1.00 89.56 92 LEU A N 1
ATOM 680 C CA . LEU A 1 92 ? 2.480 9.757 -12.041 1.00 89.56 92 LEU A CA 1
ATOM 681 C C . LEU A 1 92 ? 2.661 11.214 -12.506 1.00 89.56 92 LEU A C 1
ATOM 683 O O . LEU A 1 92 ? 2.790 11.466 -13.702 1.00 89.56 92 LEU A O 1
ATOM 687 N N . ALA A 1 93 ? 2.640 12.178 -11.583 1.00 91.94 93 ALA A N 1
ATOM 688 C CA . ALA A 1 93 ? 2.860 13.591 -11.890 1.00 91.94 93 ALA A CA 1
ATOM 689 C C . ALA A 1 93 ? 4.351 13.981 -11.901 1.00 91.94 93 ALA A C 1
ATOM 691 O O . ALA A 1 93 ? 4.689 15.112 -12.248 1.00 91.94 93 ALA A O 1
ATOM 692 N N . THR A 1 94 ? 5.246 13.072 -11.507 1.00 93.88 94 THR A N 1
ATOM 693 C CA . THR A 1 94 ? 6.688 13.313 -11.436 1.00 93.88 94 THR A CA 1
ATOM 694 C C . THR A 1 94 ? 7.318 13.101 -12.817 1.00 93.88 94 THR A C 1
ATOM 696 O O . THR A 1 94 ? 7.233 11.994 -13.360 1.00 93.88 94 THR A O 1
ATOM 699 N N . PRO A 1 95 ? 7.972 14.124 -13.405 1.00 95.12 95 PRO A N 1
ATOM 700 C CA . PRO A 1 95 ? 8.595 14.005 -14.720 1.00 95.12 95 PRO A CA 1
ATOM 701 C C . PRO A 1 95 ? 9.615 12.865 -14.784 1.00 95.12 95 PRO A C 1
ATOM 703 O O . PRO A 1 95 ? 10.440 12.712 -13.886 1.00 95.12 95 PRO A O 1
ATOM 706 N N . GLY A 1 96 ? 9.575 12.088 -15.867 1.00 90.12 96 GLY A N 1
ATOM 707 C CA . GLY A 1 96 ? 10.498 10.970 -16.084 1.00 90.12 96 GLY A CA 1
ATOM 708 C C . GLY A 1 96 ? 10.143 9.689 -15.326 1.00 90.12 96 GLY A C 1
ATOM 709 O O . GLY A 1 96 ? 10.920 8.742 -15.371 1.00 90.12 96 GLY A O 1
ATOM 710 N N . THR A 1 97 ? 8.988 9.637 -14.659 1.00 90.75 97 THR A N 1
ATOM 711 C CA . THR A 1 97 ? 8.455 8.397 -14.083 1.00 90.75 97 THR A CA 1
ATOM 712 C C . THR A 1 97 ? 7.381 7.801 -14.987 1.00 90.75 97 THR A C 1
ATOM 714 O O . THR A 1 97 ? 6.680 8.516 -15.707 1.00 90.75 97 THR A O 1
ATOM 717 N N . ALA A 1 98 ? 7.254 6.480 -14.949 1.00 88.81 98 ALA A N 1
ATOM 718 C CA . ALA A 1 98 ? 6.220 5.747 -15.652 1.00 88.81 98 ALA A CA 1
ATOM 719 C C . ALA A 1 98 ? 5.601 4.714 -14.715 1.00 88.81 98 ALA A C 1
ATOM 721 O O . ALA A 1 98 ? 6.204 4.278 -13.737 1.00 88.81 98 ALA A O 1
ATOM 722 N N . VAL A 1 99 ? 4.367 4.344 -15.028 1.00 86.62 99 VAL A N 1
ATOM 723 C CA . VAL A 1 99 ? 3.623 3.319 -14.297 1.00 86.62 99 VAL A CA 1
ATOM 724 C C . VAL A 1 99 ? 4.032 1.905 -14.707 1.00 86.62 99 VAL A C 1
ATOM 726 O O . VAL A 1 99 ? 3.658 0.945 -14.056 1.00 86.62 99 VAL A O 1
ATOM 729 N N . GLU A 1 100 ? 4.761 1.759 -15.803 1.00 84.62 100 GLU A N 1
ATOM 730 C CA . GLU A 1 100 ? 5.210 0.485 -16.351 1.00 84.62 100 GLU A CA 1
ATOM 731 C C . GLU A 1 100 ? 6.636 0.645 -16.878 1.00 84.62 100 GLU A C 1
ATOM 733 O O . GLU A 1 100 ? 6.999 1.735 -17.328 1.00 84.62 100 GLU A O 1
ATOM 738 N N . ASP A 1 101 ? 7.417 -0.436 -16.814 1.00 79.25 101 ASP A N 1
ATOM 739 C CA . ASP A 1 101 ? 8.812 -0.469 -17.272 1.00 79.25 101 ASP A CA 1
ATOM 740 C C . ASP A 1 101 ? 8.913 -0.196 -18.780 1.00 79.25 101 ASP A C 1
ATOM 742 O O . ASP A 1 101 ? 9.771 0.556 -19.242 1.00 79.25 101 ASP A O 1
ATOM 746 N N . GLU A 1 102 ? 7.982 -0.773 -19.543 1.00 79.50 102 GLU A N 1
ATOM 747 C CA . GLU A 1 102 ? 7.848 -0.590 -20.984 1.00 79.50 102 GLU A CA 1
ATOM 748 C C . GLU A 1 102 ? 6.417 -0.164 -21.339 1.00 79.50 102 GLU A C 1
ATOM 750 O O . GLU A 1 102 ? 5.456 -0.749 -20.822 1.00 79.50 102 GLU A O 1
ATOM 755 N N . PRO A 1 103 ? 6.231 0.806 -22.256 1.00 79.12 103 PRO A N 1
ATOM 756 C CA . PRO A 1 103 ? 4.902 1.230 -22.676 1.00 79.12 103 PRO A CA 1
ATOM 757 C C . PRO A 1 103 ? 4.074 0.058 -23.209 1.00 79.12 103 PRO A C 1
ATOM 759 O O . PRO A 1 103 ? 4.438 -0.588 -24.189 1.00 79.12 103 PRO A O 1
ATOM 762 N N . GLY A 1 104 ? 2.915 -0.187 -22.601 1.00 80.69 104 GLY A N 1
ATOM 763 C CA . GLY A 1 104 ? 1.992 -1.223 -23.057 1.00 80.69 104 GLY A CA 1
ATOM 764 C C . GLY A 1 104 ? 2.190 -2.609 -22.445 1.00 80.69 104 GLY A C 1
ATOM 765 O O . GLY A 1 104 ? 1.300 -3.438 -22.631 1.00 80.69 104 GLY A O 1
ATOM 766 N N . HIS A 1 105 ? 3.274 -2.862 -21.707 1.00 83.19 105 HIS A N 1
ATOM 767 C CA . HIS A 1 105 ? 3.596 -4.193 -21.185 1.00 83.19 105 HIS A CA 1
ATOM 768 C C . HIS A 1 105 ? 2.579 -4.701 -20.149 1.00 83.19 105 HIS A C 1
ATOM 770 O O . HIS A 1 105 ? 2.289 -5.900 -20.100 1.00 83.19 105 HIS A O 1
ATOM 776 N N . LEU A 1 106 ? 1.985 -3.811 -19.344 1.00 85.06 106 LEU A N 1
ATOM 777 C CA . LEU A 1 106 ? 1.018 -4.232 -18.331 1.00 85.06 106 LEU A CA 1
ATOM 778 C C . LEU A 1 106 ? -0.385 -4.474 -18.924 1.00 85.06 106 LEU A C 1
ATOM 780 O O . LEU A 1 106 ? -0.893 -3.650 -19.696 1.00 85.06 106 LEU A O 1
ATOM 784 N N . PRO A 1 107 ? -1.090 -5.547 -18.501 1.00 88.38 107 PRO A N 1
ATOM 785 C CA . PRO A 1 107 ? -2.520 -5.688 -18.749 1.00 88.38 107 PRO A CA 1
ATOM 786 C C . PRO A 1 107 ? -3.297 -4.472 -18.236 1.00 88.38 107 PRO A C 1
ATOM 788 O O . PRO A 1 107 ? -2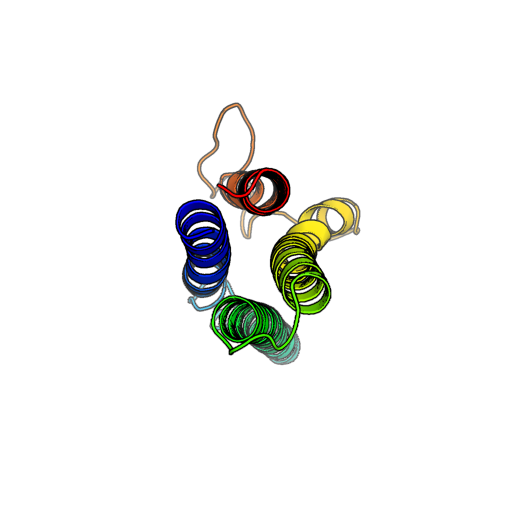.891 -3.809 -17.279 1.00 88.38 107 PRO A O 1
ATOM 791 N N . ARG A 1 108 ? -4.447 -4.188 -18.851 1.00 90.75 108 ARG A N 1
ATOM 792 C CA . ARG A 1 108 ? -5.300 -3.051 -18.484 1.00 90.75 108 ARG A CA 1
ATOM 793 C C . ARG A 1 108 ? -6.704 -3.507 -18.126 1.00 90.75 108 ARG A C 1
ATOM 795 O O . ARG A 1 108 ? -7.254 -4.399 -18.765 1.00 90.75 108 ARG A O 1
ATOM 802 N N . VAL A 1 109 ? -7.307 -2.840 -17.149 1.00 87.88 109 VAL A N 1
ATOM 803 C CA . VAL A 1 109 ? -8.719 -3.002 -16.781 1.00 87.88 109 VAL A CA 1
ATOM 804 C C . VAL A 1 109 ? -9.414 -1.672 -17.034 1.00 87.88 109 VAL A C 1
ATOM 806 O O . VAL A 1 109 ? -9.042 -0.665 -16.443 1.00 87.88 109 VAL A O 1
ATOM 809 N N . ALA A 1 110 ? -10.386 -1.648 -17.952 1.00 87.44 110 ALA A N 1
ATOM 810 C CA . ALA A 1 110 ? -11.066 -0.415 -18.373 1.00 87.44 110 ALA A CA 1
ATOM 811 C C . ALA A 1 110 ? -10.094 0.725 -18.773 1.00 87.44 110 ALA A C 1
ATOM 813 O O . ALA A 1 110 ? -10.329 1.892 -18.480 1.00 87.44 110 ALA A O 1
ATOM 814 N N . GLY A 1 111 ? -8.972 0.377 -19.417 1.00 86.06 111 GLY A N 1
ATOM 815 C CA . GLY A 1 111 ? -7.933 1.330 -19.832 1.00 86.06 111 GLY A CA 1
ATOM 816 C C . GLY A 1 111 ? -6.910 1.698 -18.750 1.00 86.06 111 GLY A C 1
ATOM 817 O O . GLY A 1 111 ? -5.904 2.322 -19.073 1.00 86.06 111 GLY A O 1
ATOM 818 N N . VAL A 1 112 ? -7.108 1.271 -17.499 1.00 86.56 112 VAL A N 1
ATOM 819 C CA . VAL A 1 112 ? -6.190 1.532 -16.381 1.00 86.56 112 VAL A CA 1
ATOM 820 C C . VAL A 1 112 ? -5.130 0.423 -16.296 1.00 86.56 112 VAL A C 1
ATOM 822 O O . VAL A 1 112 ? -5.511 -0.750 -16.234 1.00 86.56 112 VAL A O 1
ATOM 825 N N . PRO A 1 113 ? -3.823 0.753 -16.282 1.00 89.50 113 PRO A N 1
ATOM 826 C CA . PRO A 1 113 ? -2.746 -0.202 -16.013 1.00 89.50 113 PRO A CA 1
ATOM 827 C C . PRO A 1 113 ? -2.993 -1.007 -14.735 1.00 89.50 113 PRO A C 1
ATOM 829 O O . PRO A 1 113 ? -3.392 -0.454 -13.708 1.00 89.50 113 PRO A O 1
ATOM 832 N N . LEU A 1 114 ? -2.780 -2.324 -14.801 1.00 87.38 114 LEU A N 1
ATOM 833 C CA . LEU A 1 114 ? -3.181 -3.253 -13.742 1.00 87.38 114 LEU A CA 1
ATOM 834 C C . LEU A 1 114 ? -2.601 -2.898 -12.368 1.00 87.38 114 LEU A C 1
ATOM 836 O O . LEU A 1 114 ? -3.270 -3.112 -11.367 1.00 87.38 114 LEU A O 1
ATOM 840 N N . ASN A 1 115 ? -1.404 -2.329 -12.295 1.00 84.75 115 ASN A N 1
ATOM 841 C CA . ASN A 1 115 ? -0.769 -1.916 -11.042 1.00 84.75 115 ASN A CA 1
ATOM 842 C C . ASN A 1 115 ? -1.442 -0.708 -10.356 1.00 84.75 115 ASN A C 1
ATOM 844 O O . ASN A 1 115 ? -1.376 -0.594 -9.132 1.00 84.75 115 ASN A O 1
ATOM 848 N N . LEU A 1 116 ? -2.155 0.149 -11.095 1.00 88.69 116 LEU A N 1
ATOM 849 C CA . LEU A 1 116 ? -2.962 1.224 -10.504 1.00 88.69 116 LEU A CA 1
ATOM 850 C C . LEU A 1 116 ? -4.277 0.713 -9.907 1.00 88.69 116 LEU A C 1
ATOM 852 O O . LEU A 1 116 ? -4.872 1.383 -9.061 1.00 88.69 116 LEU A O 1
ATOM 856 N N . VAL A 1 117 ? -4.735 -0.478 -10.305 1.00 90.38 117 VAL A N 1
ATOM 857 C CA . VAL A 1 117 ? -5.966 -1.064 -9.760 1.00 90.38 117 VAL A CA 1
ATOM 858 C C . VAL A 1 117 ? -5.814 -1.366 -8.259 1.00 90.38 117 VAL A C 1
ATOM 860 O O . VAL A 1 117 ? -6.629 -0.854 -7.488 1.00 90.38 117 VAL A O 1
ATOM 863 N N . PRO A 1 118 ? -4.777 -2.092 -7.783 1.00 89.44 118 PRO A N 1
ATOM 864 C CA . PRO A 1 118 ? -4.484 -2.219 -6.356 1.00 89.44 118 PRO A CA 1
ATOM 865 C C . PRO A 1 118 ? -4.269 -0.875 -5.657 1.00 89.44 118 PRO A C 1
ATOM 867 O O . PRO A 1 118 ? -4.751 -0.707 -4.536 1.00 89.44 118 PRO A O 1
ATOM 870 N N . ALA A 1 119 ? -3.630 0.093 -6.327 1.00 91.38 119 ALA A N 1
ATOM 871 C CA . ALA A 1 119 ? -3.355 1.406 -5.747 1.00 91.38 119 ALA A CA 1
ATOM 872 C C . ALA A 1 119 ? -4.626 2.181 -5.361 1.00 91.38 119 ALA A C 1
ATOM 874 O O . ALA A 1 119 ? -4.620 2.921 -4.380 1.00 91.38 119 ALA A O 1
ATOM 875 N N . GLY A 1 120 ? -5.734 1.985 -6.084 1.00 92.19 120 GLY A N 1
ATOM 876 C CA . GLY A 1 120 ? -7.049 2.504 -5.693 1.00 92.19 120 GLY A CA 1
ATOM 877 C C . GLY A 1 120 ? -7.847 1.548 -4.799 1.00 92.19 120 GLY A C 1
ATOM 878 O O . GLY A 1 120 ? -8.450 1.964 -3.806 1.00 92.19 120 GLY A O 1
ATOM 879 N N . LEU A 1 121 ? -7.855 0.256 -5.135 1.00 94.25 121 LEU A N 1
ATOM 880 C CA . LEU A 1 121 ? -8.715 -0.736 -4.490 1.00 94.25 121 LEU A CA 1
ATOM 881 C C . LEU A 1 121 ? -8.301 -1.019 -3.044 1.00 94.25 121 LEU A C 1
ATOM 883 O O . LEU A 1 121 ? -9.160 -1.108 -2.170 1.00 94.25 121 LEU A O 1
ATOM 887 N N . VAL A 1 122 ? -7.006 -1.162 -2.767 1.00 96.31 122 VAL A N 1
ATOM 888 C CA . VAL A 1 122 ? -6.528 -1.560 -1.439 1.00 96.31 122 VAL A CA 1
ATOM 889 C C . VAL A 1 122 ? -6.791 -0.476 -0.383 1.00 96.31 122 VAL A C 1
ATOM 891 O O . VAL A 1 122 ? -7.348 -0.815 0.667 1.00 96.31 122 VAL A O 1
ATOM 894 N N . PRO A 1 123 ? -6.524 0.823 -0.636 1.00 95.94 123 PRO A N 1
ATOM 895 C CA . PRO A 1 123 ? -6.967 1.891 0.262 1.00 95.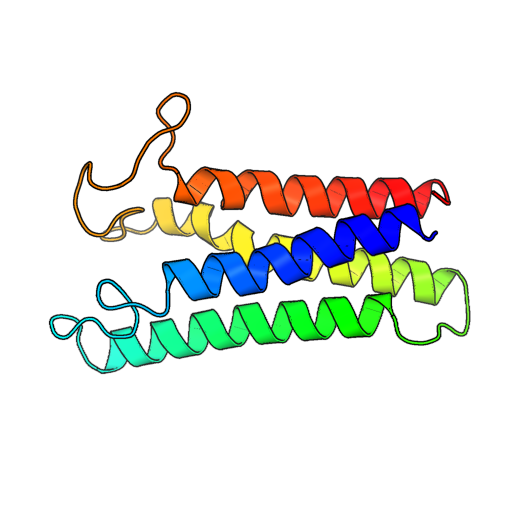94 123 PRO A CA 1
ATOM 896 C C . PRO A 1 123 ? -8.487 1.929 0.458 1.00 95.94 123 PRO A C 1
ATOM 898 O O . PRO A 1 123 ? -8.951 2.158 1.575 1.00 95.94 123 PRO A O 1
ATOM 901 N N . ALA A 1 124 ? -9.277 1.654 -0.588 1.00 96.94 124 ALA A N 1
ATOM 902 C CA . ALA A 1 124 ? -10.733 1.587 -0.469 1.00 96.94 124 ALA A CA 1
ATOM 903 C C . ALA A 1 124 ? -11.181 0.421 0.432 1.00 96.94 124 ALA A C 1
ATOM 905 O O . ALA A 1 124 ? -12.028 0.607 1.306 1.00 96.94 124 ALA A O 1
ATOM 906 N N . VAL A 1 125 ? -10.573 -0.762 0.292 1.00 97.56 125 VAL A N 1
ATOM 907 C CA . VAL A 1 125 ? -10.819 -1.912 1.180 1.00 97.56 125 VAL A CA 1
ATOM 908 C C . VAL A 1 125 ? -10.407 -1.590 2.617 1.00 97.56 125 VAL A C 1
ATOM 910 O O . VAL A 1 125 ? -11.150 -1.908 3.546 1.00 97.56 125 VAL A O 1
ATOM 913 N N . ALA A 1 126 ? -9.275 -0.913 2.820 1.00 97.50 126 ALA A N 1
ATOM 914 C CA . ALA A 1 126 ? -8.840 -0.474 4.143 1.00 97.50 126 ALA A CA 1
ATOM 915 C C . ALA A 1 126 ? -9.843 0.509 4.777 1.00 97.50 126 ALA A C 1
ATOM 917 O O . ALA A 1 126 ? -10.219 0.357 5.943 1.00 97.50 126 ALA A O 1
ATOM 918 N N . ALA A 1 127 ? -10.356 1.465 3.997 1.00 97.44 127 ALA A N 1
ATOM 919 C CA . ALA A 1 127 ? -11.399 2.385 4.437 1.00 97.44 127 ALA A CA 1
ATOM 920 C C . ALA A 1 127 ? -12.693 1.644 4.811 1.00 97.44 127 ALA A C 1
ATOM 922 O O . ALA A 1 127 ? -13.254 1.892 5.878 1.00 97.44 127 ALA A O 1
ATOM 923 N N . VAL A 1 128 ? -13.139 0.682 3.993 1.00 97.69 128 VAL A N 1
ATOM 924 C CA . VAL A 1 128 ? -14.299 -0.171 4.304 1.00 97.69 128 VAL A CA 1
ATOM 925 C C . VAL A 1 128 ? -14.064 -0.971 5.585 1.00 97.69 128 VAL A C 1
ATOM 927 O O . VAL A 1 128 ? -14.933 -0.991 6.455 1.00 97.69 128 VAL A O 1
ATOM 930 N N . GLY A 1 129 ? -12.886 -1.578 5.751 1.00 97.31 129 GLY A N 1
ATOM 931 C CA . GLY A 1 129 ? -12.513 -2.306 6.963 1.00 97.31 129 GLY A CA 1
ATOM 932 C C . GLY A 1 129 ? -12.611 -1.438 8.219 1.00 97.31 129 GLY A C 1
ATOM 933 O O . GLY A 1 129 ? -13.179 -1.864 9.228 1.00 97.31 129 GLY A O 1
ATOM 934 N N . TYR A 1 130 ? -12.151 -0.188 8.146 1.00 97.94 130 TYR A N 1
ATOM 935 C CA . TYR A 1 130 ? -12.296 0.768 9.242 1.00 97.94 130 TYR A CA 1
ATOM 936 C C . TYR A 1 130 ? -13.754 1.210 9.463 1.00 97.94 130 TYR A C 1
ATOM 938 O O . TYR A 1 130 ? -14.213 1.275 10.601 1.00 97.94 130 TYR A O 1
ATOM 946 N N . LEU A 1 131 ? -14.539 1.447 8.409 1.00 97.56 131 LEU A N 1
ATOM 947 C CA . LEU A 1 131 ? -15.964 1.778 8.549 1.00 97.56 131 LEU A CA 1
ATOM 948 C C . LEU A 1 131 ? -16.769 0.633 9.184 1.00 97.56 131 LEU A C 1
ATOM 950 O O . LEU A 1 131 ? -17.664 0.887 9.990 1.00 97.56 131 LEU A O 1
ATOM 954 N N . LEU A 1 132 ? -16.436 -0.623 8.873 1.00 96.56 132 LEU A N 1
ATOM 955 C CA . LEU A 1 132 ? -17.007 -1.796 9.540 1.00 96.56 132 LEU A CA 1
ATOM 956 C C . LEU A 1 132 ? -16.639 -1.819 11.026 1.00 96.56 132 LEU A C 1
ATOM 958 O O . LEU A 1 132 ? -17.519 -2.024 11.862 1.00 96.56 132 LEU A O 1
ATOM 962 N N . HIS A 1 133 ? -15.379 -1.513 11.361 1.00 96.06 133 HIS A N 1
ATOM 963 C CA . HIS A 1 133 ? -14.932 -1.397 12.750 1.00 96.06 133 HIS A CA 1
ATOM 964 C C . HIS A 1 133 ? -15.770 -0.370 13.527 1.00 96.06 133 HIS A C 1
ATOM 966 O O . HIS A 1 133 ? -16.280 -0.674 14.604 1.00 96.06 133 HIS A O 1
ATOM 972 N N . ARG A 1 134 ? -15.999 0.809 12.934 1.00 95.56 134 ARG A N 1
ATOM 973 C CA . ARG A 1 134 ? -16.816 1.893 13.508 1.00 95.56 134 ARG A CA 1
ATOM 974 C C . ARG A 1 134 ? -18.277 1.510 13.742 1.00 95.56 134 ARG A C 1
ATOM 976 O O . ARG A 1 134 ? -18.936 2.120 14.577 1.00 95.56 134 ARG A O 1
ATOM 983 N N . ARG A 1 135 ? -18.782 0.514 13.011 1.00 94.38 135 ARG A N 1
ATOM 984 C CA . ARG A 1 135 ? -20.132 -0.052 13.161 1.00 94.38 135 ARG A CA 1
ATOM 985 C C . ARG A 1 135 ? -20.173 -1.270 14.091 1.00 94.38 135 ARG A C 1
ATOM 987 O O . ARG A 1 135 ? -21.230 -1.867 14.252 1.00 94.38 135 ARG A O 1
ATOM 994 N N . GLY A 1 136 ? -19.041 -1.659 14.683 1.00 89.50 136 GLY A N 1
ATOM 995 C CA . GLY A 1 136 ? -18.929 -2.830 15.554 1.00 89.50 136 GLY A CA 1
ATOM 996 C C . GLY A 1 136 ? -18.866 -4.178 14.820 1.00 89.50 136 GLY A C 1
ATOM 997 O O . GLY A 1 136 ? -18.845 -5.221 15.481 1.00 89.50 136 GLY A O 1
ATOM 998 N N . LEU A 1 137 ? -18.773 -4.186 13.483 1.00 84.38 137 LEU A N 1
ATOM 999 C CA . LEU A 1 137 ? -18.846 -5.382 12.624 1.00 84.38 137 LEU A CA 1
ATOM 1000 C C . LEU A 1 137 ? -17.500 -6.093 12.451 1.00 84.38 137 LEU A C 1
ATOM 1002 O O . LEU A 1 137 ? -16.437 -5.446 12.437 1.00 84.38 137 LEU A O 1
#

InterPro domains:
  IPR046580 Protein of unknown function DUF6640 [PF20345] (11-136)

Organism: NCBI:txid1523247

pLDDT: mean 94.08, std 5.12, range [68.69, 98.75]

Sequence (137 aa):
MRTSRLVLTGAAVGTVVGTARADLDATHVFNPDWPPHARFHGAAGWGTVAGAQLLALWLLWRPASSPAEQDLAARTAALLTAVAWAPFFPALATPGTAVEDEPGHLPRVAGVPLNLVPAGLVPAVAAVGYLLHRRGL

Radius of gyration: 16.54 Å; chains: 1; bounding box: 43×24×50 Å

Foldseek 3Di:
DVQLLVLLLCLLVCQLVVLCVVAVDCLHLVPPPDDPVRSVVSVVLSVQLNVLSVQLNCLQPPDDPDLVSNLVSLVSSLVSSLVNLVVVVVQVVDPPDDPDSDPPPADDDVNHGPSVVSSPVSSVSSVVSSVVVVVVD

Secondary structure (DSSP, 8-state):
-HHHHHHHHHHHHHHHHHHHHHHSSTTTTT-TTS-HHHHHHHHHHHHHHHHHHHHHHHHHHS--SSHHHHHHHHHHHHHHHHHHHTTHHHHHTSTT--SSSSTT-S-EETTEETTHHHHHHHHHHHHHHHHHHHTT-